Protein AF-A0AAP2MMC1-F1 (afdb_monomer_lite)

Foldseek 3Di:
DDFDDQVRLQVLVLVLLVLLQQEQNDLVPNPDPPRPDDPPDPPDDSVVSNVVRHQQWDSGWLAKDAADPPRDGWMKTWIDTNDCVSDPDQWTWIWTAHRNRHPTDIDPDIDGVVVGPPDD

Secondary structure (DSSP, 8-state):
-PPPPHHHHHHHHHHHHHHTT-SS--GGG---SS----TTS-S--HHHHHHHHTT-EEEEEEEEEEEEGGGEEEEEEEEEESSTTTS-SSEEEEEEE-TTS-S-EE-SSPEEGGGGTT--

Sequence (120 aa):
MEALTQRAAVALAEQFVAESGYTGLPPEQITKTPLYLEPFEPSGTRRQVLQQRHNTLQPKAIGARVGRRGGQTGWSVAFAYTSSSLGKGDSCRVVTMDEDGANMRIERDQGDRSYFAGFY

pLDDT: mean 86.66, std 10.52, range [42.81, 97.25]

Structure (mmCIF, N/CA/C/O backbone):
data_AF-A0AAP2MMC1-F1
#
_entry.id   AF-A0AAP2MMC1-F1
#
loop_
_atom_site.group_PDB
_atom_site.id
_atom_site.type_symbol
_atom_site.label_atom_id
_atom_site.label_alt_id
_atom_site.label_comp_id
_atom_site.label_asym_id
_atom_site.label_entity_id
_atom_site.label_seq_id
_atom_site.pdbx_PDB_ins_code
_atom_site.Cartn_x
_atom_site.Cartn_y
_atom_site.Cartn_z
_atom_site.occupancy
_atom_site.B_iso_or_equiv
_atom_site.auth_seq_id
_atom_site.auth_comp_id
_atom_site.auth_asym_id
_atom_site.auth_atom_id
_atom_site.pdbx_PDB_model_num
ATOM 1 N N . MET A 1 1 ? 22.302 -3.786 -2.182 1.00 56.41 1 MET A N 1
ATOM 2 C CA . MET A 1 1 ? 20.975 -4.238 -1.716 1.00 56.41 1 MET A CA 1
ATOM 3 C C . MET A 1 1 ? 20.399 -5.139 -2.785 1.00 56.41 1 MET A C 1
ATOM 5 O O . MET A 1 1 ? 20.626 -4.859 -3.955 1.00 56.41 1 MET A O 1
ATOM 9 N N . GLU A 1 2 ? 19.762 -6.239 -2.391 1.00 72.19 2 GLU A N 1
ATOM 10 C CA . GLU A 1 2 ? 19.112 -7.165 -3.325 1.00 72.19 2 GLU A CA 1
ATOM 11 C C . GLU A 1 2 ? 17.701 -6.680 -3.653 1.00 72.19 2 GLU A C 1
ATOM 13 O O . GLU A 1 2 ? 16.984 -6.204 -2.773 1.00 72.19 2 GLU A O 1
ATOM 18 N N . ALA A 1 3 ? 17.310 -6.807 -4.921 1.00 82.62 3 ALA A N 1
ATOM 19 C CA . ALA A 1 3 ? 15.954 -6.506 -5.351 1.00 82.62 3 ALA A CA 1
ATOM 20 C C . ALA A 1 3 ? 14.968 -7.514 -4.745 1.00 82.62 3 ALA A C 1
ATOM 22 O O . ALA A 1 3 ? 15.226 -8.721 -4.695 1.00 82.62 3 ALA A O 1
ATOM 23 N N . LEU A 1 4 ? 13.814 -7.021 -4.307 1.00 92.06 4 LEU A N 1
ATOM 24 C CA . LEU A 1 4 ? 12.755 -7.854 -3.769 1.00 92.06 4 LEU A CA 1
ATOM 25 C C . LEU A 1 4 ? 12.191 -8.790 -4.831 1.00 92.06 4 LEU A C 1
ATOM 27 O O . LEU A 1 4 ? 11.981 -8.425 -5.987 1.00 92.06 4 LEU A O 1
ATOM 31 N N . THR A 1 5 ? 11.824 -9.989 -4.387 1.00 94.38 5 THR A N 1
ATOM 32 C CA . THR A 1 5 ? 10.889 -10.826 -5.144 1.00 94.38 5 THR A CA 1
ATOM 33 C C . THR A 1 5 ? 9.511 -10.166 -5.159 1.00 94.38 5 THR A C 1
ATOM 35 O O . THR A 1 5 ? 9.127 -9.486 -4.205 1.00 94.38 5 THR A O 1
ATOM 38 N N . GLN A 1 6 ? 8.709 -10.455 -6.184 1.00 92.88 6 GLN A N 1
ATOM 39 C CA . GLN A 1 6 ? 7.321 -9.986 -6.254 1.00 92.88 6 GLN A CA 1
ATOM 40 C C . GLN A 1 6 ? 6.525 -10.331 -4.988 1.00 92.88 6 GLN A C 1
ATOM 42 O O . GLN A 1 6 ? 5.800 -9.493 -4.459 1.00 92.88 6 GLN A O 1
ATOM 47 N N . ARG A 1 7 ? 6.684 -11.554 -4.466 1.00 94.62 7 ARG A N 1
ATOM 48 C CA . ARG A 1 7 ? 6.000 -11.999 -3.243 1.00 94.62 7 ARG A CA 1
ATOM 49 C C . ARG A 1 7 ? 6.377 -11.142 -2.034 1.00 94.62 7 ARG A C 1
ATOM 51 O O . ARG A 1 7 ? 5.508 -10.819 -1.230 1.00 94.62 7 ARG A O 1
ATOM 58 N N . ALA A 1 8 ? 7.652 -10.774 -1.909 1.00 95.81 8 ALA A N 1
ATOM 59 C CA . ALA A 1 8 ? 8.113 -9.905 -0.832 1.00 95.81 8 ALA A CA 1
ATOM 60 C C . ALA A 1 8 ? 7.572 -8.474 -0.991 1.00 95.81 8 ALA A C 1
ATOM 62 O O . ALA A 1 8 ? 7.073 -7.911 -0.021 1.00 95.81 8 ALA A O 1
ATOM 63 N N . ALA A 1 9 ? 7.578 -7.927 -2.211 1.00 95.75 9 ALA A N 1
ATOM 64 C CA . ALA A 1 9 ? 6.994 -6.615 -2.496 1.00 95.75 9 ALA A CA 1
ATOM 65 C C . ALA A 1 9 ? 5.488 -6.567 -2.176 1.00 95.75 9 ALA A C 1
ATOM 67 O O . ALA A 1 9 ? 5.017 -5.620 -1.549 1.00 95.75 9 ALA A O 1
ATOM 68 N N . VAL A 1 10 ? 4.732 -7.612 -2.537 1.00 96.56 10 VAL A N 1
ATOM 69 C CA . VAL A 1 10 ? 3.306 -7.733 -2.189 1.00 96.56 10 VAL A CA 1
ATOM 70 C C . VAL A 1 10 ? 3.112 -7.779 -0.675 1.00 96.56 10 VAL A C 1
ATOM 72 O O . VAL A 1 10 ? 2.307 -7.014 -0.154 1.00 96.56 10 VAL A O 1
ATOM 75 N N . ALA A 1 11 ? 3.863 -8.619 0.043 1.00 96.94 11 ALA A N 1
ATOM 76 C CA . ALA A 1 11 ? 3.732 -8.735 1.496 1.00 96.94 11 ALA A CA 1
ATOM 77 C C . ALA A 1 11 ? 4.015 -7.404 2.217 1.00 96.94 11 ALA A C 1
ATOM 79 O O . ALA A 1 11 ? 3.254 -7.008 3.100 1.00 96.94 11 ALA A O 1
ATOM 80 N N . LEU A 1 12 ? 5.060 -6.681 1.798 1.00 96.88 12 LEU A N 1
ATOM 81 C CA . LEU A 1 12 ? 5.377 -5.356 2.335 1.00 96.88 12 LEU A CA 1
ATOM 82 C C . LEU A 1 12 ? 4.280 -4.335 2.025 1.00 96.88 12 LEU A C 1
ATOM 84 O O . LEU A 1 12 ? 3.905 -3.558 2.901 1.00 96.88 12 LEU A O 1
ATOM 88 N N . ALA A 1 13 ? 3.729 -4.356 0.810 1.00 96.69 13 ALA A N 1
ATOM 89 C CA . ALA A 1 13 ? 2.638 -3.466 0.436 1.00 96.69 13 ALA A CA 1
ATOM 90 C C . ALA A 1 13 ? 1.365 -3.743 1.253 1.00 96.69 13 ALA A C 1
ATOM 92 O O . ALA A 1 13 ? 0.739 -2.803 1.732 1.00 96.69 13 ALA A O 1
ATOM 93 N N . GLU A 1 14 ? 0.987 -5.010 1.446 1.00 97.25 14 GLU A N 1
ATOM 94 C CA . GLU A 1 14 ? -0.186 -5.387 2.251 1.00 97.25 14 GLU A CA 1
ATOM 95 C C . GLU A 1 14 ? -0.044 -4.903 3.698 1.00 97.25 14 GLU A C 1
ATOM 97 O O . GLU A 1 14 ? -0.957 -4.274 4.243 1.00 97.25 14 GLU A O 1
ATOM 102 N N . GLN A 1 15 ? 1.131 -5.123 4.295 1.00 95.94 15 GLN A N 1
ATOM 103 C CA . GLN A 1 15 ? 1.447 -4.613 5.625 1.00 95.94 15 GLN A CA 1
ATOM 104 C C . GLN A 1 15 ? 1.378 -3.081 5.659 1.00 95.94 15 GLN A C 1
ATOM 106 O O . GLN A 1 15 ? 0.730 -2.506 6.533 1.00 95.94 15 GLN A O 1
ATOM 111 N N . PHE A 1 16 ? 1.978 -2.409 4.676 1.00 95.00 16 PHE A N 1
ATOM 112 C CA . PHE A 1 16 ? 1.957 -0.955 4.577 1.00 95.00 16 PHE A CA 1
ATOM 113 C C . PHE A 1 16 ? 0.533 -0.391 4.488 1.00 95.00 16 PHE A C 1
ATOM 115 O O . PHE A 1 16 ? 0.247 0.620 5.131 1.00 95.00 16 PHE A O 1
ATOM 122 N N . VAL A 1 17 ? -0.367 -1.018 3.724 1.00 95.25 17 VAL A N 1
ATOM 123 C CA . VAL A 1 17 ? -1.766 -0.580 3.572 1.00 95.25 17 VAL A CA 1
ATOM 124 C C . VAL A 1 17 ? -2.534 -0.732 4.886 1.00 95.25 17 VAL A C 1
ATOM 126 O O . VAL A 1 17 ? -3.262 0.186 5.276 1.00 95.25 17 VAL A O 1
ATOM 129 N N . ALA A 1 18 ? -2.327 -1.840 5.602 1.00 94.94 18 ALA A N 1
ATOM 130 C CA . ALA A 1 18 ? -2.922 -2.062 6.918 1.00 94.94 18 ALA A CA 1
ATOM 131 C C . ALA A 1 18 ? -2.421 -1.045 7.956 1.00 94.94 18 ALA A C 1
ATOM 133 O O . ALA A 1 18 ? -3.222 -0.376 8.607 1.00 94.94 18 ALA A O 1
ATOM 134 N N . GLU A 1 19 ? -1.106 -0.846 8.054 1.00 93.88 19 GLU A N 1
ATOM 135 C CA . GLU A 1 19 ? -0.496 0.113 8.986 1.00 93.88 19 GLU A CA 1
ATOM 136 C C . GLU A 1 19 ? -0.770 1.579 8.627 1.00 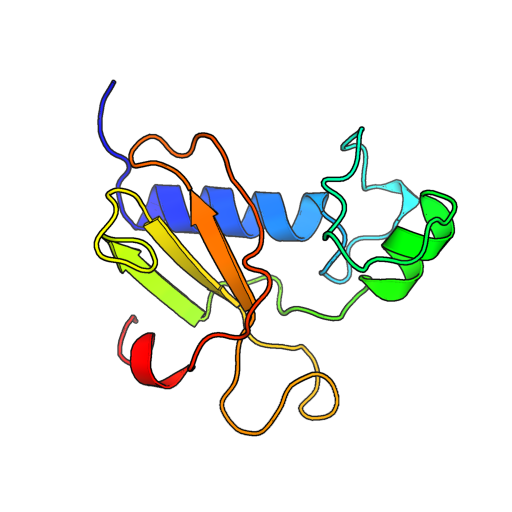93.88 19 GLU A C 1
ATOM 138 O O . GLU A 1 19 ? -0.604 2.469 9.460 1.00 93.88 19 GLU A O 1
ATOM 143 N N . SER A 1 20 ? -1.158 1.851 7.382 1.00 91.94 20 SER A N 1
ATOM 144 C CA . SER A 1 20 ? -1.596 3.177 6.940 1.00 91.94 20 SER A CA 1
ATOM 145 C C . SER A 1 20 ? -3.080 3.433 7.229 1.00 91.94 20 SER A C 1
ATOM 147 O O . SER A 1 20 ? -3.532 4.567 7.061 1.00 91.94 20 SER A O 1
ATOM 149 N N . GLY A 1 21 ? -3.820 2.412 7.676 1.00 93.75 21 GLY A N 1
ATOM 150 C CA . GLY A 1 21 ? -5.209 2.507 8.126 1.00 93.75 21 GLY A CA 1
ATOM 151 C C . GLY A 1 21 ? -6.280 2.380 7.059 1.00 93.75 21 GLY A C 1
ATOM 152 O O . GLY A 1 21 ? -7.419 2.760 7.305 1.00 93.75 21 GLY A O 1
ATOM 153 N N . TYR A 1 22 ? -5.934 1.860 5.883 1.00 94.38 22 TYR A N 1
ATOM 154 C CA . TYR A 1 22 ? -6.894 1.716 4.786 1.00 94.38 22 TYR A CA 1
ATOM 155 C C . TYR A 1 22 ? -7.768 0.460 4.891 1.00 94.38 22 TYR A C 1
ATOM 157 O O . TYR A 1 22 ? -8.804 0.373 4.232 1.00 94.38 22 TYR A O 1
ATOM 165 N N . THR A 1 23 ? -7.355 -0.522 5.693 1.00 95.12 23 THR A N 1
ATOM 166 C CA . THR A 1 23 ? -8.081 -1.786 5.876 1.00 95.12 23 THR A CA 1
ATOM 167 C C . THR A 1 23 ? -9.059 -1.694 7.053 1.00 95.12 23 THR A C 1
ATOM 169 O O . THR A 1 23 ? -9.237 -0.633 7.650 1.00 95.12 23 THR A O 1
ATOM 172 N N . GLY A 1 24 ? -9.707 -2.808 7.400 1.00 92.88 24 GLY A N 1
ATOM 173 C CA . GLY A 1 24 ? -10.558 -2.918 8.590 1.00 92.88 24 GLY A CA 1
ATOM 174 C C . GLY A 1 24 ? -9.798 -3.057 9.918 1.00 92.88 24 GLY A C 1
ATOM 175 O O . GLY A 1 24 ? -10.392 -3.495 10.900 1.00 92.88 24 GLY A O 1
ATOM 176 N N . LEU A 1 25 ? -8.490 -2.767 9.957 1.00 92.56 25 LEU A N 1
ATOM 177 C CA . LEU A 1 25 ? -7.730 -2.785 11.206 1.00 92.56 25 LEU A CA 1
ATOM 178 C C . LEU A 1 25 ? -8.217 -1.637 12.115 1.00 92.56 25 LEU A C 1
ATOM 180 O O . LEU A 1 25 ? -8.274 -0.494 11.648 1.00 92.56 25 LEU A O 1
ATOM 184 N N . PRO A 1 26 ? -8.545 -1.895 13.397 1.00 89.06 26 PRO A N 1
ATOM 185 C CA . PRO A 1 26 ? -9.004 -0.846 14.301 1.00 89.06 26 PRO A CA 1
ATOM 186 C C . PRO A 1 26 ? -7.970 0.285 14.439 1.00 89.06 26 PRO A C 1
ATOM 188 O O . PRO A 1 26 ? -6.776 -0.012 14.574 1.00 89.06 26 PRO A O 1
ATOM 191 N N . PRO A 1 27 ? -8.382 1.569 14.445 1.00 85.25 27 PRO A N 1
ATOM 192 C CA . PRO A 1 27 ? -7.468 2.708 14.552 1.00 85.25 27 PRO A CA 1
ATOM 193 C C . PRO A 1 27 ? -6.492 2.649 15.732 1.00 85.25 27 PRO A C 1
ATOM 195 O O . PRO A 1 27 ? -5.378 3.161 15.637 1.00 85.25 27 PRO A O 1
ATOM 198 N N . GLU A 1 28 ? -6.889 2.006 16.828 1.00 85.31 28 GLU A N 1
ATOM 199 C CA . GLU A 1 28 ? -6.095 1.838 18.048 1.00 85.31 28 GLU A CA 1
ATOM 200 C C . GLU A 1 28 ? -4.908 0.884 17.851 1.00 85.31 28 GLU A C 1
ATOM 202 O O . GLU A 1 28 ? -3.913 0.980 18.565 1.00 85.31 28 GLU A O 1
ATOM 207 N N . GLN A 1 29 ? -4.992 -0.021 16.873 1.00 88.56 29 GLN A N 1
ATOM 208 C CA . GLN A 1 29 ? -3.929 -0.974 16.534 1.00 88.56 29 GLN A CA 1
ATOM 209 C C . GLN A 1 29 ? -2.943 -0.406 15.505 1.00 88.56 29 GLN A C 1
ATOM 211 O O . GLN A 1 29 ? -1.887 -0.986 15.256 1.00 88.56 29 GLN A O 1
ATOM 216 N N . ILE A 1 30 ? -3.256 0.748 14.917 1.00 90.38 30 ILE A N 1
ATOM 217 C CA . ILE A 1 30 ? -2.386 1.430 13.967 1.00 90.38 30 ILE A CA 1
ATOM 218 C C . ILE A 1 30 ? -1.377 2.251 14.766 1.00 90.38 30 ILE A C 1
ATOM 220 O O . ILE A 1 30 ? -1.670 3.355 15.224 1.00 90.38 30 ILE A O 1
ATOM 224 N N . THR A 1 31 ? -0.164 1.727 14.915 1.00 84.94 31 THR A N 1
ATOM 225 C CA . THR A 1 31 ? 0.918 2.368 15.685 1.00 84.94 31 THR A CA 1
ATOM 226 C C . THR A 1 31 ? 1.802 3.288 14.838 1.00 84.94 31 THR A C 1
ATOM 228 O O . THR A 1 31 ? 2.478 4.168 15.374 1.00 84.94 31 THR A O 1
ATOM 231 N N . LYS A 1 32 ? 1.759 3.148 13.506 1.00 82.00 32 LYS A N 1
ATOM 232 C CA . LYS A 1 32 ? 2.602 3.894 12.562 1.00 82.00 32 LYS A CA 1
ATOM 233 C C . LYS A 1 32 ? 2.462 5.405 12.727 1.00 82.00 32 LYS A C 1
ATOM 235 O O . LYS A 1 32 ? 1.364 5.946 12.576 1.00 82.00 32 LYS A O 1
ATOM 240 N N . THR A 1 33 ? 3.571 6.079 13.025 1.00 77.62 33 THR A N 1
ATOM 241 C CA . THR A 1 33 ? 3.660 7.531 13.233 1.00 77.62 33 THR A CA 1
ATOM 242 C C . THR A 1 33 ? 4.979 8.061 12.649 1.00 77.62 33 THR A C 1
ATOM 244 O O . THR A 1 33 ? 6.016 7.462 12.924 1.00 77.62 33 THR A O 1
ATOM 247 N N . PRO A 1 34 ? 4.970 9.176 11.891 1.00 76.81 34 PRO A N 1
ATOM 248 C CA . PRO A 1 34 ? 3.784 9.882 1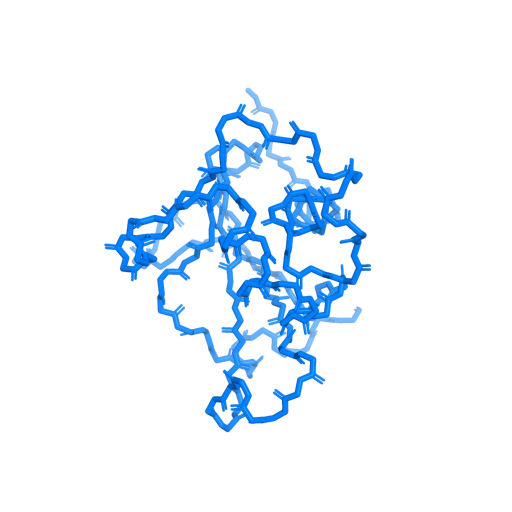1.398 1.00 76.81 34 PRO A CA 1
ATOM 249 C C . PRO A 1 34 ? 3.011 9.040 10.368 1.00 76.81 34 PRO A C 1
ATOM 251 O O . PRO A 1 34 ? 3.564 8.134 9.747 1.00 76.81 34 PRO A O 1
ATOM 254 N N . LEU A 1 35 ? 1.714 9.320 10.192 1.00 81.44 35 LEU A N 1
ATOM 255 C CA . LEU A 1 35 ? 1.001 8.794 9.025 1.00 81.44 35 LEU A CA 1
ATOM 256 C C . LEU A 1 35 ? 1.574 9.475 7.784 1.00 81.44 35 LEU A C 1
ATOM 258 O O . LEU A 1 35 ? 1.781 10.688 7.788 1.00 81.44 35 LEU A O 1
ATOM 262 N N . TYR A 1 36 ? 1.802 8.707 6.723 1.00 77.69 36 TYR A N 1
ATOM 263 C CA . TYR A 1 36 ? 2.088 9.297 5.423 1.00 77.69 36 TYR A CA 1
ATOM 264 C C . TYR A 1 36 ? 0.813 9.983 4.939 1.00 77.69 36 TYR A C 1
ATOM 266 O O . TYR A 1 36 ? -0.144 9.281 4.617 1.00 77.69 36 TYR A O 1
ATOM 274 N N . LEU A 1 37 ? 0.764 11.316 4.976 1.00 73.88 37 LEU A N 1
ATOM 275 C CA . LEU A 1 37 ? -0.399 12.080 4.526 1.00 73.88 37 LEU A CA 1
ATOM 276 C C . LEU A 1 37 ? -0.372 12.226 3.007 1.00 73.88 37 LEU A C 1
ATOM 278 O O . LEU A 1 37 ? 0.661 12.562 2.425 1.00 73.88 37 LEU A O 1
ATOM 282 N N . GLU A 1 38 ? -1.512 12.000 2.366 1.00 71.81 38 GLU A N 1
ATOM 283 C CA . GLU A 1 38 ? -1.664 12.334 0.955 1.00 71.81 38 GLU A CA 1
ATOM 284 C C . GLU A 1 38 ? -1.758 13.867 0.795 1.00 71.81 38 GLU A C 1
ATOM 286 O O . GLU A 1 38 ? -2.344 14.530 1.652 1.00 71.81 38 GLU A O 1
ATOM 291 N N . PRO A 1 39 ? -1.251 14.471 -0.300 1.00 63.69 39 PRO A N 1
ATOM 292 C CA . PRO A 1 39 ? -1.180 15.933 -0.462 1.00 63.69 39 PRO A CA 1
ATOM 293 C C . PRO A 1 39 ? -2.517 16.702 -0.394 1.00 63.69 39 PRO A C 1
ATOM 295 O O . PRO A 1 39 ? -2.507 17.929 -0.385 1.00 63.69 39 PRO A O 1
ATOM 298 N N . PHE A 1 40 ? -3.654 16.000 -0.377 1.00 63.53 40 PHE A N 1
ATOM 299 C CA . PHE A 1 40 ? -5.008 16.565 -0.297 1.00 63.53 40 PHE A CA 1
ATOM 300 C C . PHE A 1 40 ? -5.832 15.978 0.844 1.00 63.53 40 PHE A C 1
ATOM 302 O O . PHE A 1 40 ? -7.025 16.268 0.942 1.00 63.53 40 PHE A O 1
ATOM 309 N N . GLU A 1 41 ? -5.229 15.147 1.696 1.00 68.94 41 GLU A N 1
ATOM 310 C CA . GLU A 1 41 ? -5.903 14.798 2.934 1.00 68.94 41 GLU A CA 1
ATOM 311 C C . GLU A 1 41 ? -6.089 16.079 3.744 1.00 68.94 41 GLU A C 1
ATOM 313 O O . GLU A 1 41 ? -5.125 16.830 3.934 1.00 68.94 41 GLU A O 1
ATOM 318 N N . PRO A 1 42 ? -7.328 16.381 4.174 1.00 63.34 42 PRO A N 1
ATOM 319 C CA . PRO A 1 42 ? -7.580 17.578 4.950 1.00 63.34 42 PRO A CA 1
ATOM 320 C C . PRO A 1 42 ? -6.654 17.566 6.161 1.00 63.34 42 PRO A C 1
ATOM 322 O O . PRO A 1 42 ? -6.497 16.533 6.815 1.00 63.34 42 PRO A O 1
ATOM 325 N N . SER A 1 43 ? -6.048 18.717 6.461 1.00 64.88 43 SER A N 1
ATOM 326 C CA . SER A 1 43 ? -5.275 18.894 7.685 1.00 64.88 43 SER A CA 1
ATOM 327 C C . SER A 1 43 ? -6.187 18.557 8.863 1.00 64.88 43 SER A C 1
ATOM 329 O O . SER A 1 43 ? -7.091 19.319 9.210 1.00 64.88 43 SER A O 1
ATOM 331 N N . GLY A 1 44 ? -6.000 17.369 9.418 1.00 73.38 44 GLY A N 1
ATOM 332 C CA . GLY A 1 44 ? -6.883 16.778 10.401 1.00 73.38 44 GLY A CA 1
ATOM 333 C C . GLY A 1 44 ? -6.073 16.050 11.453 1.00 73.38 44 GLY A C 1
ATOM 334 O O . GLY A 1 44 ? -4.905 15.708 11.272 1.00 73.38 44 GLY A O 1
ATOM 335 N N . THR A 1 45 ? -6.708 15.804 12.588 1.00 86.19 45 THR A N 1
ATOM 336 C CA . THR A 1 45 ? -6.139 14.939 13.617 1.00 86.19 45 THR A CA 1
ATOM 337 C C . THR A 1 45 ? -5.885 13.547 13.040 1.00 86.19 45 THR A C 1
ATOM 339 O O . THR A 1 45 ? -6.633 13.075 12.181 1.00 86.19 45 THR A O 1
ATOM 342 N N . ARG A 1 46 ? -4.883 12.837 13.573 1.00 87.62 46 ARG A N 1
ATOM 343 C CA . ARG A 1 46 ? -4.623 11.422 13.251 1.00 87.62 46 ARG A CA 1
ATOM 344 C C . ARG A 1 46 ? -5.915 10.598 13.200 1.00 87.62 46 ARG A C 1
ATOM 346 O O . ARG A 1 46 ? -6.127 9.838 12.265 1.00 87.62 46 ARG A O 1
ATOM 353 N N . ARG A 1 47 ? -6.794 10.786 14.189 1.00 88.69 47 ARG A N 1
ATOM 354 C CA . ARG A 1 47 ? -8.082 10.091 14.284 1.00 88.69 47 ARG A CA 1
ATOM 355 C C . ARG A 1 47 ? -8.981 10.352 13.073 1.00 88.69 47 ARG A C 1
ATOM 357 O O . ARG A 1 47 ? -9.575 9.412 12.567 1.00 88.69 47 ARG A O 1
ATOM 364 N N . GLN A 1 48 ? -9.074 11.598 12.605 1.00 88.31 48 GLN A N 1
ATOM 365 C CA . GLN A 1 48 ? -9.885 11.948 11.432 1.00 88.31 48 GLN A CA 1
ATOM 366 C C . GLN A 1 48 ? -9.337 11.304 10.156 1.00 88.31 48 GLN A C 1
ATOM 368 O O . GLN A 1 48 ? -10.115 10.767 9.376 1.00 88.31 48 GLN A O 1
ATOM 373 N N . VAL A 1 49 ? -8.013 11.298 9.979 1.00 89.38 49 VAL A N 1
ATOM 374 C CA . VAL A 1 49 ? -7.365 10.634 8.835 1.00 89.38 49 VAL A CA 1
ATOM 375 C C . VAL A 1 49 ? -7.642 9.131 8.859 1.00 89.38 49 VAL A C 1
ATOM 377 O O . VAL A 1 49 ? -8.116 8.571 7.876 1.00 89.38 49 VAL A O 1
ATOM 380 N N . LEU A 1 50 ? -7.432 8.474 10.004 1.00 91.31 50 LEU A N 1
ATOM 381 C CA . LEU A 1 50 ? -7.712 7.042 10.142 1.00 91.31 50 LEU A CA 1
ATOM 382 C C . LEU A 1 50 ? -9.192 6.717 9.919 1.00 91.31 50 LEU A C 1
ATOM 384 O O . LEU A 1 50 ? -9.499 5.728 9.267 1.00 91.31 50 LEU A O 1
ATOM 388 N N . GLN A 1 51 ? -10.107 7.567 10.385 1.00 90.06 51 GLN A N 1
ATOM 389 C CA . GLN A 1 51 ? -11.539 7.388 10.150 1.00 90.06 51 GLN A CA 1
ATOM 390 C C . GLN A 1 51 ? -11.911 7.503 8.663 1.00 90.06 51 GLN A C 1
ATOM 392 O O . GLN A 1 51 ? -12.784 6.772 8.207 1.00 90.06 51 GLN A O 1
ATOM 397 N N . GLN A 1 52 ? -11.257 8.390 7.906 1.00 88.50 52 GLN A N 1
ATOM 398 C CA . GLN A 1 52 ? -11.480 8.530 6.461 1.00 88.50 52 GLN A CA 1
ATOM 399 C C . GLN A 1 52 ? -10.933 7.343 5.666 1.00 88.50 52 GLN A C 1
ATOM 401 O O . GLN A 1 52 ? -11.522 6.951 4.662 1.00 88.50 52 GLN A O 1
ATOM 406 N N . ARG A 1 53 ? -9.807 6.774 6.105 1.00 91.69 53 ARG A N 1
ATOM 407 C CA . ARG A 1 53 ? -9.164 5.633 5.443 1.00 91.69 53 ARG A CA 1
ATOM 408 C C . ARG A 1 53 ? -9.802 4.299 5.798 1.00 91.69 53 ARG A C 1
ATOM 410 O O . ARG A 1 53 ? -9.750 3.380 4.981 1.00 91.69 53 ARG A O 1
ATOM 417 N N . HIS A 1 54 ? -10.378 4.185 6.989 1.00 93.56 54 HIS A N 1
ATOM 418 C CA . HIS A 1 54 ? -10.823 2.914 7.539 1.00 93.56 54 HIS A CA 1
ATOM 419 C C . HIS A 1 54 ? -11.742 2.158 6.576 1.00 93.56 54 HIS A C 1
ATOM 421 O O . HIS A 1 54 ? -12.764 2.673 6.119 1.00 93.56 54 HIS A O 1
ATOM 427 N N . ASN A 1 55 ? -11.375 0.903 6.313 1.00 94.88 55 ASN A N 1
ATOM 428 C CA . ASN A 1 55 ? -12.115 -0.016 5.457 1.00 94.88 55 ASN A CA 1
ATOM 429 C C . ASN A 1 55 ? -12.401 0.537 4.046 1.00 94.88 55 ASN A C 1
ATOM 431 O O . ASN A 1 55 ? -13.460 0.271 3.478 1.00 94.88 55 ASN A O 1
ATOM 435 N N . THR A 1 56 ? -11.475 1.308 3.470 1.00 94.19 56 THR A N 1
ATOM 436 C CA . THR A 1 56 ? -11.586 1.796 2.085 1.00 94.19 56 THR A CA 1
ATOM 437 C C . THR A 1 56 ? -10.906 0.877 1.077 1.00 94.19 56 THR A C 1
ATOM 439 O O . THR A 1 56 ? -11.364 0.804 -0.064 1.00 94.19 56 THR A O 1
ATOM 442 N N . LEU A 1 57 ? -9.869 0.135 1.482 1.00 95.50 57 LEU A N 1
ATOM 443 C CA . LEU A 1 57 ? -9.148 -0.818 0.633 1.00 95.50 57 LEU A CA 1
ATOM 444 C C . LEU A 1 57 ? -9.245 -2.248 1.156 1.00 95.50 57 LEU A C 1
ATOM 446 O O . LEU A 1 57 ? -9.241 -2.503 2.361 1.00 95.50 57 LEU A O 1
ATOM 450 N N . GLN A 1 58 ? -9.296 -3.190 0.217 1.00 95.62 58 GLN A N 1
ATOM 451 C CA . GLN A 1 58 ? -9.138 -4.608 0.504 1.00 95.62 58 GLN A CA 1
ATOM 452 C C . GLN A 1 58 ? -7.736 -4.858 1.088 1.00 95.62 58 GLN A C 1
ATOM 454 O O . GLN A 1 58 ? -6.770 -4.248 0.630 1.00 95.62 58 GLN A O 1
ATOM 459 N N . PRO A 1 59 ? -7.587 -5.762 2.072 1.00 95.94 59 PRO A N 1
ATOM 460 C CA . PRO A 1 59 ? -6.296 -6.022 2.712 1.00 95.94 59 PRO A CA 1
ATOM 461 C C . PRO A 1 59 ? -5.317 -6.796 1.821 1.00 95.94 59 PRO A C 1
ATOM 463 O O . PRO A 1 59 ? -4.129 -6.846 2.126 1.00 95.94 59 PRO A O 1
ATOM 466 N N . LYS A 1 60 ? -5.811 -7.422 0.749 1.00 95.94 60 LYS A N 1
ATOM 467 C CA . LYS A 1 60 ? -5.018 -8.223 -0.182 1.00 95.94 60 LYS A CA 1
ATOM 468 C C . LYS A 1 60 ? -4.809 -7.495 -1.496 1.00 95.94 60 LYS A C 1
ATOM 470 O O . LYS A 1 60 ? -5.744 -6.897 -2.037 1.00 95.94 60 LYS A O 1
ATOM 475 N N . ALA A 1 61 ? -3.577 -7.561 -1.992 1.00 95.62 61 ALA A N 1
ATOM 476 C CA . ALA A 1 61 ? -3.249 -7.016 -3.297 1.00 95.62 61 ALA A CA 1
ATOM 477 C C . ALA A 1 61 ? -3.978 -7.801 -4.398 1.00 95.62 61 ALA A C 1
ATOM 479 O O . ALA A 1 61 ? -4.169 -9.011 -4.298 1.00 95.62 61 ALA A O 1
ATOM 480 N N . ILE A 1 62 ? -4.364 -7.105 -5.463 1.00 94.12 62 ILE A N 1
ATOM 481 C CA . ILE A 1 62 ? -4.999 -7.696 -6.653 1.00 94.12 62 ILE A CA 1
ATOM 482 C C . ILE A 1 62 ? -4.021 -7.862 -7.823 1.00 94.12 62 ILE A C 1
ATOM 484 O O . ILE A 1 62 ? -4.392 -8.417 -8.851 1.00 94.12 62 ILE A O 1
ATOM 488 N N . GLY A 1 63 ? -2.789 -7.366 -7.680 1.00 92.75 63 GLY A N 1
ATOM 489 C CA . GLY A 1 63 ? -1.723 -7.516 -8.664 1.00 92.75 63 GLY A CA 1
ATOM 490 C C . GLY A 1 63 ? -0.484 -6.701 -8.300 1.00 92.75 63 GLY A C 1
ATOM 491 O O . GLY A 1 63 ? -0.549 -5.771 -7.494 1.00 92.75 63 GLY A O 1
ATOM 492 N N . ALA A 1 64 ? 0.656 -7.050 -8.894 1.00 93.44 64 ALA A N 1
ATOM 493 C CA . ALA A 1 64 ? 1.920 -6.348 -8.704 1.00 93.44 64 ALA A CA 1
ATOM 494 C C . ALA A 1 64 ? 2.734 -6.344 -9.999 1.00 93.44 64 ALA A C 1
ATOM 496 O O . ALA A 1 64 ? 2.715 -7.316 -10.748 1.00 93.44 64 ALA A O 1
ATOM 497 N N . ARG A 1 65 ? 3.465 -5.260 -10.258 1.00 91.19 65 ARG A N 1
ATOM 498 C CA . ARG A 1 65 ? 4.346 -5.117 -11.421 1.00 91.19 65 ARG A CA 1
ATOM 499 C C . ARG A 1 65 ? 5.659 -4.454 -11.044 1.00 91.19 65 ARG A C 1
ATOM 501 O O . ARG A 1 65 ? 5.688 -3.585 -10.173 1.00 91.19 65 ARG A O 1
ATOM 508 N N . VAL A 1 66 ? 6.713 -4.836 -11.760 1.00 90.56 66 VAL A N 1
ATOM 509 C CA . VAL A 1 66 ? 7.972 -4.090 -11.780 1.00 90.56 66 VAL A CA 1
ATOM 510 C C . VAL A 1 66 ? 7.764 -2.804 -12.577 1.00 90.56 66 VAL A C 1
ATOM 512 O O . VAL A 1 66 ? 7.089 -2.794 -13.609 1.00 90.56 66 VAL A O 1
ATOM 515 N N . GLY A 1 67 ? 8.357 -1.727 -12.086 1.00 86.50 67 GLY A N 1
ATOM 516 C CA . GLY A 1 67 ? 8.250 -0.386 -12.624 1.00 86.50 67 GLY A CA 1
ATOM 517 C C . GLY A 1 67 ? 7.199 0.456 -11.905 1.00 86.50 67 GLY A C 1
ATOM 518 O O . GLY A 1 67 ? 6.170 -0.030 -11.427 1.00 86.50 67 GLY A O 1
ATOM 519 N N . ARG A 1 68 ? 7.460 1.760 -11.854 1.00 83.88 68 ARG A N 1
ATOM 520 C CA . ARG A 1 68 ? 6.530 2.794 -11.390 1.00 83.88 68 ARG A CA 1
ATOM 521 C C . ARG A 1 68 ? 6.124 3.683 -12.560 1.00 83.88 68 ARG A C 1
ATOM 523 O O . ARG A 1 68 ? 6.664 3.595 -13.667 1.00 83.88 68 ARG A O 1
ATOM 530 N N . ARG A 1 69 ? 5.168 4.579 -12.312 1.00 76.00 69 ARG A N 1
ATOM 531 C CA . ARG A 1 69 ? 4.737 5.572 -13.302 1.00 76.00 69 ARG A CA 1
ATOM 532 C C . ARG A 1 69 ? 5.944 6.338 -13.869 1.00 76.00 69 ARG A C 1
ATOM 534 O O . ARG A 1 69 ? 6.843 6.733 -13.132 1.00 76.00 69 ARG A O 1
ATOM 541 N N . GLY A 1 70 ? 5.941 6.555 -15.185 1.00 77.38 70 GLY A N 1
ATOM 542 C CA . GLY A 1 70 ? 7.014 7.271 -15.883 1.00 77.38 70 GLY A CA 1
ATOM 543 C C . GLY A 1 70 ? 8.269 6.435 -16.154 1.00 77.38 70 GLY A C 1
ATOM 544 O O . GLY A 1 70 ? 9.310 7.013 -16.439 1.00 77.38 70 GLY A O 1
ATOM 545 N N . GLY A 1 71 ? 8.191 5.101 -16.056 1.00 76.88 71 GLY A N 1
ATOM 546 C CA . GLY A 1 71 ? 9.310 4.201 -16.367 1.00 76.88 71 GLY A CA 1
ATOM 547 C C . GLY A 1 71 ? 10.378 4.126 -15.274 1.00 76.88 71 GLY A C 1
ATOM 548 O O . GLY A 1 71 ? 11.484 3.661 -15.527 1.00 76.88 71 GLY A O 1
ATOM 549 N N . GLN A 1 72 ? 10.065 4.598 -14.067 1.00 83.81 72 GLN A N 1
ATOM 550 C CA . GLN A 1 72 ? 10.979 4.535 -12.928 1.00 83.81 72 GLN A CA 1
ATOM 551 C C . GLN A 1 72 ? 11.106 3.097 -12.414 1.00 83.81 72 GLN A C 1
ATOM 553 O O . GLN A 1 72 ? 10.146 2.327 -12.476 1.00 83.81 72 GLN A O 1
ATOM 558 N N . THR A 1 73 ? 12.271 2.754 -11.871 1.00 89.44 73 THR A N 1
ATOM 559 C CA . THR A 1 73 ? 12.527 1.462 -11.224 1.00 89.44 73 THR A CA 1
ATOM 560 C C . THR A 1 73 ? 11.733 1.316 -9.923 1.00 89.44 73 THR A C 1
ATOM 562 O O . THR A 1 73 ? 11.325 2.310 -9.313 1.00 89.44 73 THR A O 1
ATOM 565 N N . GLY A 1 74 ? 11.479 0.072 -9.511 1.00 93.75 74 GLY A N 1
ATOM 566 C CA . GLY A 1 74 ? 10.741 -0.253 -8.287 1.00 93.75 74 GLY A CA 1
ATOM 567 C C . GLY A 1 74 ? 9.528 -1.146 -8.522 1.00 93.75 74 GLY A C 1
ATOM 568 O O . GLY A 1 74 ? 9.422 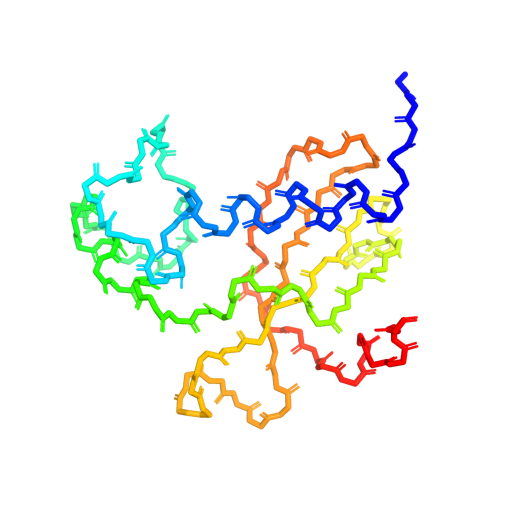-1.814 -9.549 1.00 93.75 74 GLY A O 1
ATOM 569 N N . TRP A 1 75 ? 8.603 -1.147 -7.569 1.00 95.25 75 TRP A N 1
ATOM 570 C CA . TRP A 1 75 ? 7.381 -1.948 -7.611 1.00 95.25 75 TRP A CA 1
ATOM 571 C C . TRP A 1 75 ? 6.133 -1.073 -7.569 1.00 95.25 75 TRP A C 1
ATOM 573 O O . TRP A 1 75 ? 6.100 -0.057 -6.876 1.00 95.25 75 TRP A O 1
ATOM 583 N N . SER A 1 76 ? 5.092 -1.523 -8.267 1.00 95.06 76 SER A N 1
ATOM 584 C CA . SER A 1 76 ? 3.720 -1.023 -8.172 1.00 95.06 76 SER A CA 1
ATOM 585 C C . SER A 1 76 ? 2.799 -2.171 -7.765 1.00 95.06 76 SER A C 1
ATOM 587 O O . SER A 1 76 ? 2.725 -3.173 -8.475 1.00 95.06 76 SER A O 1
ATOM 589 N N . VAL A 1 77 ? 2.086 -2.035 -6.649 1.00 95.62 77 VAL A N 1
ATOM 590 C CA . VAL A 1 77 ? 1.186 -3.057 -6.094 1.00 95.62 77 VAL A CA 1
ATOM 591 C C . VAL A 1 77 ? -0.222 -2.488 -5.975 1.00 95.62 77 VAL A C 1
ATOM 593 O O . VAL A 1 77 ? -0.427 -1.457 -5.338 1.00 95.62 77 VAL A O 1
ATOM 596 N N . ALA A 1 78 ? -1.196 -3.141 -6.602 1.00 95.50 78 ALA A N 1
ATOM 597 C CA . ALA A 1 78 ? -2.565 -2.657 -6.700 1.00 95.50 78 ALA A CA 1
ATOM 598 C C . ALA A 1 78 ? -3.476 -3.256 -5.625 1.00 95.50 78 ALA A C 1
ATOM 600 O O . ALA A 1 78 ? -3.410 -4.447 -5.327 1.00 95.50 78 ALA A O 1
ATOM 601 N N . PHE A 1 79 ? -4.384 -2.433 -5.109 1.00 95.00 79 PHE A N 1
ATOM 602 C CA . PHE A 1 79 ? -5.387 -2.781 -4.109 1.00 95.00 79 PHE A CA 1
ATOM 603 C C . PHE A 1 79 ? -6.768 -2.339 -4.578 1.00 95.00 79 PHE A C 1
ATOM 605 O O . PHE A 1 79 ? -6.979 -1.191 -4.982 1.00 95.00 79 PHE A O 1
ATOM 612 N N . ALA A 1 80 ? -7.725 -3.258 -4.507 1.00 93.50 80 ALA A N 1
ATOM 613 C CA . ALA A 1 80 ? -9.120 -2.955 -4.775 1.00 93.50 80 ALA A CA 1
ATOM 614 C C . ALA A 1 80 ? -9.725 -2.107 -3.650 1.00 93.50 80 ALA A C 1
ATOM 616 O O . ALA A 1 80 ? -9.399 -2.291 -2.478 1.00 93.50 80 ALA A O 1
ATOM 617 N N . TYR A 1 81 ? -10.675 -1.244 -4.000 1.00 93.69 81 TYR A N 1
ATOM 618 C CA . TYR A 1 81 ? -11.572 -0.656 -3.012 1.00 93.69 81 TYR A CA 1
ATOM 619 C C . TYR A 1 81 ? -12.493 -1.717 -2.397 1.00 93.69 81 TYR A C 1
ATOM 621 O O . TYR A 1 81 ? -12.824 -2.720 -3.035 1.00 93.69 81 TYR A O 1
ATOM 629 N N . THR A 1 82 ? -12.935 -1.490 -1.161 1.00 93.38 82 THR A N 1
ATOM 630 C CA . THR A 1 82 ? -13.921 -2.353 -0.483 1.00 93.38 82 THR A CA 1
ATOM 631 C C . THR A 1 82 ? -15.327 -2.222 -1.062 1.00 93.38 82 THR A C 1
ATOM 633 O O . THR A 1 82 ? -16.105 -3.169 -0.997 1.00 93.38 82 THR A O 1
ATOM 636 N N . SER A 1 83 ? -15.637 -1.070 -1.662 1.00 87.25 83 SER A N 1
ATOM 637 C CA . SER A 1 83 ? -16.917 -0.763 -2.298 1.00 87.25 83 SER A CA 1
ATOM 638 C C . SER A 1 83 ? -16.707 -0.096 -3.655 1.00 87.25 83 SER A C 1
ATOM 640 O O . SER A 1 83 ? -15.811 0.736 -3.821 1.00 87.25 83 SER A O 1
ATOM 642 N N . SER A 1 84 ? -17.589 -0.397 -4.609 1.00 78.12 84 SER A N 1
ATOM 643 C CA . SER A 1 84 ? -17.640 0.259 -5.920 1.00 78.12 84 SER A CA 1
ATOM 644 C C . SER A 1 84 ? -17.972 1.752 -5.840 1.00 78.12 84 SER A C 1
ATOM 646 O O . SER A 1 84 ? -17.681 2.477 -6.781 1.00 78.12 84 SER A O 1
ATOM 648 N N . SER A 1 85 ? -18.531 2.234 -4.724 1.00 81.19 85 SER A N 1
ATOM 649 C CA . SER A 1 85 ? -18.786 3.664 -4.495 1.00 81.19 85 SER A CA 1
ATOM 650 C C . SER A 1 85 ? -17.528 4.479 -4.169 1.00 81.19 85 SER A C 1
ATOM 652 O O . SER A 1 85 ? -17.568 5.705 -4.237 1.00 81.19 85 SER A O 1
ATOM 654 N N . LEU A 1 86 ? -16.424 3.820 -3.795 1.00 80.25 86 LEU A N 1
ATOM 655 C CA . LEU A 1 86 ? -15.155 4.468 -3.437 1.00 80.25 86 LEU A CA 1
ATOM 656 C C . LEU A 1 86 ? -14.194 4.592 -4.631 1.00 80.25 86 LEU A C 1
ATOM 658 O O . LEU A 1 86 ? -13.305 5.444 -4.625 1.00 80.25 86 LEU A O 1
ATOM 662 N N . GLY A 1 87 ? -14.381 3.750 -5.650 1.00 72.81 87 GLY A N 1
ATOM 663 C CA . GLY A 1 87 ? -13.651 3.780 -6.915 1.00 72.81 87 GLY A CA 1
ATOM 664 C C . GLY A 1 87 ? -14.523 4.281 -8.067 1.00 72.81 87 GLY A C 1
ATOM 665 O O . GLY A 1 87 ? -15.741 4.384 -7.954 1.00 72.81 87 GLY A O 1
ATOM 666 N N . LYS A 1 88 ? -13.904 4.596 -9.205 1.00 75.19 88 LYS A N 1
ATOM 667 C CA . LYS A 1 88 ? -14.613 4.893 -10.455 1.00 75.19 88 LYS A CA 1
ATOM 668 C C . LYS A 1 88 ? -14.406 3.732 -11.419 1.00 75.19 88 LYS A C 1
ATOM 670 O O . LYS A 1 88 ? -13.307 3.565 -11.935 1.00 75.19 88 LYS A O 1
ATOM 675 N N . GLY A 1 89 ? -15.461 2.968 -11.695 1.00 80.44 89 GLY A N 1
ATOM 676 C CA . GLY A 1 89 ? -15.391 1.849 -12.638 1.00 80.44 89 GLY A CA 1
ATOM 677 C C . GLY A 1 89 ? -14.380 0.790 -12.191 1.00 80.44 89 GLY A C 1
ATOM 678 O O . GLY A 1 89 ? -14.458 0.303 -11.066 1.00 80.44 89 GLY A O 1
ATOM 679 N N . ASP A 1 90 ? -13.427 0.458 -13.062 1.00 82.81 90 ASP A N 1
ATOM 680 C CA . ASP A 1 90 ? -12.409 -0.576 -12.834 1.00 82.81 90 ASP A CA 1
ATOM 681 C C . ASP A 1 90 ? -11.128 -0.023 -12.179 1.00 82.81 90 ASP A C 1
ATOM 683 O O . ASP A 1 90 ? -10.010 -0.405 -12.517 1.00 82.81 90 ASP A O 1
ATOM 687 N N . SER A 1 91 ? -11.265 0.932 -11.256 1.00 90.00 91 SER A N 1
ATOM 688 C CA 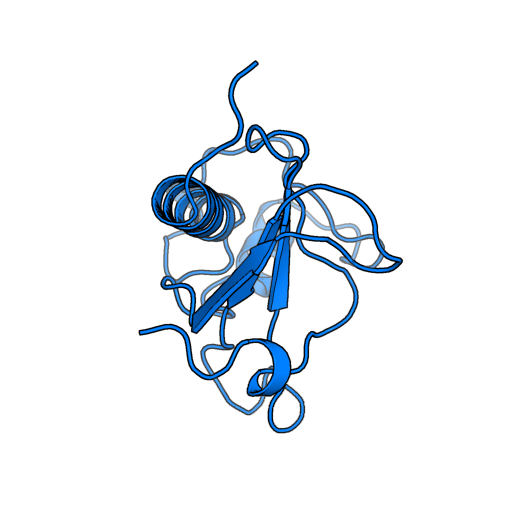. SER A 1 91 ? -10.117 1.603 -10.646 1.00 90.00 91 SER A CA 1
ATOM 689 C C . SER A 1 91 ? -9.594 0.921 -9.375 1.00 90.00 91 SER A C 1
ATOM 691 O O . SER A 1 91 ? -10.308 0.206 -8.664 1.00 90.00 91 SER A O 1
ATOM 693 N N . CYS A 1 92 ? -8.318 1.157 -9.063 1.00 92.19 92 CYS A N 1
ATOM 694 C CA . CYS A 1 92 ? -7.649 0.676 -7.851 1.00 92.19 92 CYS A CA 1
ATOM 695 C C . CYS A 1 92 ? -6.756 1.746 -7.213 1.00 92.19 92 CYS A C 1
ATOM 697 O O . CYS A 1 92 ? -6.390 2.736 -7.849 1.00 92.19 92 CYS A O 1
ATOM 699 N N . ARG A 1 93 ? -6.341 1.527 -5.961 1.00 93.44 93 ARG A N 1
ATOM 700 C CA . ARG A 1 93 ? -5.209 2.258 -5.367 1.00 93.44 93 ARG A CA 1
ATOM 701 C C . ARG A 1 93 ? -3.921 1.495 -5.617 1.00 93.44 93 ARG A C 1
ATOM 703 O O . ARG A 1 93 ? -3.928 0.269 -5.650 1.00 93.44 93 ARG A O 1
ATOM 710 N N . VAL A 1 94 ? -2.825 2.220 -5.796 1.00 94.38 94 VAL A N 1
ATOM 711 C CA . VAL A 1 94 ? -1.513 1.630 -6.071 1.00 94.38 94 VAL A CA 1
ATOM 712 C C . VAL A 1 94 ? -0.544 2.069 -4.987 1.00 94.38 94 VAL A C 1
ATOM 714 O O . VAL A 1 94 ? -0.398 3.261 -4.735 1.00 94.38 94 VAL A O 1
ATOM 717 N N . VAL A 1 95 ? 0.112 1.108 -4.349 1.00 94.69 95 VAL A N 1
ATOM 718 C CA . VAL A 1 95 ? 1.294 1.340 -3.521 1.00 94.69 95 VAL A CA 1
ATOM 719 C C . VAL A 1 95 ? 2.513 1.233 -4.416 1.00 94.69 95 VAL A C 1
ATOM 721 O O . VAL A 1 95 ? 2.657 0.254 -5.146 1.00 94.69 95 VAL A O 1
ATOM 724 N N . THR A 1 96 ? 3.403 2.212 -4.344 1.00 94.81 96 THR A N 1
ATOM 725 C CA . THR A 1 96 ? 4.706 2.146 -5.004 1.00 94.81 96 THR A CA 1
ATOM 726 C C . THR A 1 96 ? 5.826 2.090 -3.990 1.00 94.81 96 THR A C 1
ATOM 728 O O . THR A 1 96 ? 5.726 2.737 -2.950 1.00 94.81 96 THR A O 1
ATOM 731 N N . MET A 1 97 ? 6.899 1.383 -4.324 1.00 95.06 97 MET A N 1
ATOM 732 C CA . MET A 1 97 ? 8.129 1.296 -3.534 1.00 95.06 97 MET A CA 1
ATOM 733 C C . MET A 1 97 ? 9.344 1.174 -4.451 1.00 95.06 97 MET A C 1
ATOM 735 O O . MET A 1 97 ? 9.196 0.893 -5.643 1.00 95.06 97 MET A O 1
ATOM 739 N N . ASP A 1 98 ? 10.531 1.387 -3.903 1.00 94.81 98 ASP A N 1
ATOM 740 C CA . ASP A 1 98 ? 11.790 1.107 -4.591 1.00 94.81 98 ASP A CA 1
ATOM 741 C C . ASP A 1 98 ? 12.012 -0.412 -4.736 1.00 94.81 98 ASP A C 1
ATOM 743 O O . ASP A 1 98 ? 11.244 -1.227 -4.221 1.00 94.81 98 ASP A O 1
ATOM 747 N N . GLU A 1 99 ? 13.039 -0.824 -5.484 1.00 93.75 99 GLU A N 1
ATOM 748 C CA . GLU A 1 99 ? 13.292 -2.247 -5.779 1.00 93.75 99 GLU A CA 1
ATOM 749 C C . GLU A 1 99 ? 13.587 -3.079 -4.526 1.00 93.75 99 GLU A C 1
ATOM 751 O O . GLU A 1 99 ? 13.310 -4.276 -4.512 1.00 93.75 99 GLU A O 1
ATOM 756 N N . ASP A 1 100 ? 14.103 -2.444 -3.476 1.00 93.88 100 ASP A N 1
ATOM 757 C CA . ASP A 1 100 ? 14.397 -3.020 -2.161 1.00 93.88 100 ASP A CA 1
ATOM 758 C C . ASP A 1 100 ? 13.228 -2.8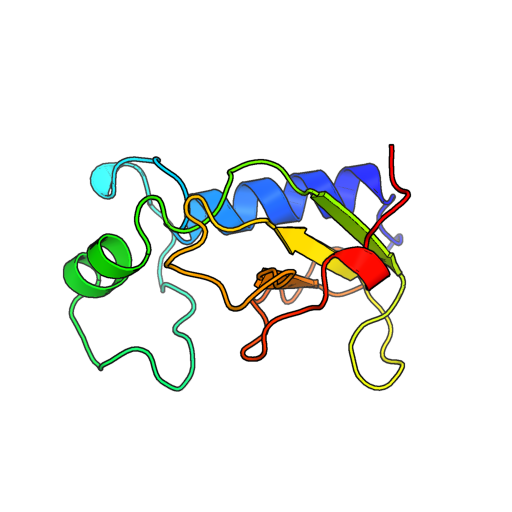95 -1.160 1.00 93.88 100 ASP A C 1
ATOM 760 O O . ASP A 1 100 ? 13.323 -3.375 -0.030 1.00 93.88 100 ASP A O 1
ATOM 764 N N . GLY A 1 101 ? 12.112 -2.279 -1.565 1.00 92.88 101 GLY A N 1
ATOM 765 C CA . GLY A 1 101 ? 10.941 -2.040 -0.720 1.00 92.88 101 GLY A CA 1
ATOM 766 C C . GLY A 1 101 ? 10.975 -0.745 0.088 1.00 92.88 101 GLY A C 1
ATOM 767 O O . GLY A 1 101 ? 10.048 -0.488 0.860 1.00 92.88 101 GLY A O 1
ATOM 768 N N . ALA A 1 102 ? 12.002 0.089 -0.078 1.00 92.19 102 ALA A N 1
ATOM 769 C CA . ALA A 1 102 ? 12.063 1.398 0.555 1.00 92.19 102 ALA A CA 1
ATOM 770 C C . ALA A 1 102 ? 11.080 2.400 -0.081 1.00 92.19 102 ALA A C 1
ATOM 772 O O . ALA A 1 102 ? 10.454 2.148 -1.113 1.00 92.19 102 ALA A O 1
ATOM 773 N N . ASN A 1 103 ? 10.936 3.563 0.564 1.00 90.75 103 ASN A N 1
ATOM 774 C CA . ASN A 1 103 ? 10.185 4.716 0.051 1.00 90.75 103 ASN A CA 1
ATOM 775 C C . ASN A 1 103 ? 8.735 4.401 -0.379 1.00 90.75 103 ASN A C 1
ATOM 777 O O . ASN A 1 103 ? 8.205 4.986 -1.326 1.00 90.75 103 ASN A O 1
ATOM 781 N N . MET A 1 104 ? 8.083 3.493 0.359 1.00 92.56 104 MET A N 1
ATOM 782 C CA . MET A 1 104 ? 6.680 3.132 0.165 1.00 92.56 104 MET A CA 1
ATOM 783 C C . MET A 1 104 ? 5.744 4.337 0.293 1.00 92.56 104 MET A C 1
ATOM 785 O O . MET A 1 104 ? 5.777 5.067 1.286 1.00 92.56 104 MET A O 1
ATOM 789 N N . ARG A 1 105 ? 4.842 4.486 -0.677 1.00 91.81 105 ARG A N 1
ATOM 790 C CA . ARG A 1 105 ? 3.755 5.474 -0.660 1.00 91.81 105 ARG A CA 1
ATOM 791 C C . ARG A 1 105 ? 2.544 4.958 -1.422 1.00 91.81 105 ARG A C 1
ATOM 793 O O . ARG A 1 105 ? 2.692 4.134 -2.322 1.00 91.81 105 ARG A O 1
ATOM 800 N N . ILE A 1 106 ? 1.361 5.480 -1.108 1.00 90.94 106 ILE A N 1
ATOM 801 C CA . ILE A 1 106 ? 0.202 5.308 -1.989 1.00 90.94 106 ILE A CA 1
ATOM 802 C C . ILE A 1 106 ? 0.251 6.393 -3.061 1.00 90.94 106 ILE A C 1
ATOM 804 O O . ILE A 1 106 ? 0.424 7.572 -2.753 1.00 90.94 106 ILE A O 1
ATOM 808 N N . GLU A 1 107 ? 0.109 5.995 -4.319 1.00 89.06 107 GLU A N 1
ATOM 809 C CA . GLU A 1 107 ? -0.006 6.925 -5.432 1.00 89.06 107 GLU A CA 1
ATOM 810 C C . GLU A 1 107 ? -1.296 7.746 -5.314 1.00 89.06 107 GLU A C 1
ATOM 812 O O . GLU A 1 107 ? -2.363 7.258 -4.912 1.00 89.06 107 GLU A O 1
ATOM 817 N N . ARG A 1 108 ? -1.167 9.028 -5.659 1.00 78.06 108 ARG A N 1
ATOM 818 C CA . ARG A 1 108 ? -2.266 9.999 -5.628 1.00 78.06 108 ARG A CA 1
ATOM 819 C C . ARG A 1 108 ? -3.364 9.611 -6.611 1.00 78.06 108 ARG A C 1
ATOM 821 O O . ARG A 1 108 ? -4.549 9.696 -6.301 1.00 78.06 108 ARG A O 1
ATOM 828 N N . ASP A 1 109 ? -2.951 9.230 -7.810 1.00 80.75 109 ASP A N 1
ATOM 829 C CA . ASP A 1 109 ? -3.869 8.895 -8.882 1.00 80.75 109 ASP A CA 1
ATOM 830 C C . ASP A 1 109 ? -4.291 7.433 -8.775 1.00 80.75 109 ASP A C 1
ATOM 832 O O . ASP A 1 109 ? -3.519 6.560 -8.371 1.00 80.75 109 ASP A O 1
ATOM 836 N N . GLN A 1 110 ? -5.530 7.165 -9.173 1.00 80.56 110 GLN A N 1
ATOM 837 C CA . GLN A 1 110 ? -6.032 5.800 -9.237 1.00 80.56 110 GLN A CA 1
ATOM 838 C C . GLN A 1 110 ? -5.331 5.042 -10.372 1.00 80.56 110 GLN A C 1
ATOM 840 O O . GLN A 1 110 ? -5.015 5.610 -11.421 1.00 80.56 110 GLN A O 1
ATOM 845 N N . GLY A 1 111 ? -5.076 3.759 -10.141 1.00 83.75 111 GLY A N 1
ATOM 846 C CA . GLY A 1 111 ? -4.649 2.825 -11.173 1.00 83.75 111 GLY A CA 1
ATOM 847 C C . GLY A 1 111 ? -5.845 2.221 -11.904 1.00 83.75 111 GLY A C 1
ATOM 848 O O . GLY A 1 111 ? -6.980 2.299 -11.432 1.00 83.75 111 GLY A O 1
ATOM 849 N N . ASP A 1 112 ? -5.559 1.591 -13.038 1.00 86.75 112 ASP A N 1
ATOM 850 C CA . ASP A 1 112 ? -6.502 0.765 -13.788 1.00 86.75 112 ASP A CA 1
ATOM 851 C C . ASP A 1 112 ? -6.286 -0.701 -13.398 1.00 86.75 112 ASP A C 1
ATOM 853 O O . ASP A 1 112 ? -5.169 -1.212 -13.514 1.00 86.75 112 ASP A O 1
ATOM 857 N N . ARG A 1 113 ? -7.325 -1.385 -12.914 1.00 87.19 113 ARG A N 1
ATOM 858 C CA . ARG A 1 113 ? -7.218 -2.783 -12.479 1.00 87.19 113 ARG A CA 1
ATOM 859 C C . ARG A 1 113 ? -6.826 -3.704 -13.621 1.00 87.19 113 ARG A C 1
ATOM 861 O O . ARG A 1 113 ? -6.068 -4.635 -13.370 1.00 87.19 113 ARG A O 1
ATOM 868 N N . SER A 1 114 ? -7.261 -3.434 -14.851 1.00 85.75 114 SER A N 1
ATOM 869 C CA . SER A 1 114 ? -6.900 -4.228 -16.029 1.00 85.75 114 SER A CA 1
ATOM 870 C C . SER A 1 114 ? -5.395 -4.194 -16.312 1.00 85.75 114 SER A C 1
ATOM 872 O O . SER A 1 114 ? -4.811 -5.206 -16.702 1.00 85.75 114 SER A O 1
ATOM 874 N N . TYR A 1 115 ? -4.723 -3.079 -15.997 1.00 85.00 115 TYR A N 1
ATOM 875 C CA . TYR A 1 115 ? -3.265 -2.999 -16.056 1.00 85.00 115 TYR A CA 1
ATOM 876 C C . TYR A 1 115 ? -2.613 -3.978 -15.074 1.00 85.00 115 TYR A C 1
ATOM 878 O O . TYR A 1 115 ? -1.548 -4.516 -15.349 1.00 85.00 115 TYR A O 1
ATOM 886 N N . PHE A 1 116 ? -3.259 -4.279 -13.951 1.00 85.25 116 PHE A N 1
ATOM 887 C CA . PHE A 1 116 ? -2.794 -5.246 -12.958 1.00 85.25 116 PHE A CA 1
ATOM 888 C C . PHE A 1 116 ? -3.520 -6.600 -13.043 1.00 85.25 116 PHE A C 1
ATOM 890 O O . PHE A 1 116 ? -3.320 -7.435 -12.166 1.00 85.25 116 PHE A O 1
ATOM 897 N N . ALA A 1 117 ? -4.342 -6.846 -14.068 1.00 69.25 117 ALA A N 1
ATOM 898 C CA . ALA A 1 117 ? -5.056 -8.108 -14.241 1.00 69.25 117 ALA A CA 1
ATOM 899 C C . ALA A 1 117 ? -4.134 -9.203 -14.808 1.00 69.25 117 ALA A C 1
ATOM 901 O O . ALA A 1 117 ? -3.202 -8.917 -15.562 1.00 69.25 117 ALA A O 1
ATOM 902 N N . GLY A 1 118 ? -4.411 -10.463 -14.451 1.00 56.41 118 GLY A N 1
ATOM 903 C CA . GLY A 1 118 ? -3.649 -11.637 -14.903 1.00 56.41 118 GLY A CA 1
ATOM 904 C C . GLY A 1 118 ? -2.538 -12.106 -13.958 1.00 56.41 118 GLY A C 1
ATOM 905 O O . GLY A 1 118 ? -1.778 -12.998 -14.323 1.00 56.41 118 GLY A O 1
ATOM 906 N N . PHE A 1 119 ? -2.446 -11.540 -12.753 1.00 53.41 119 PHE A N 1
ATOM 907 C CA . PHE A 1 119 ? -1.539 -12.010 -11.707 1.00 53.41 119 PHE A CA 1
ATOM 908 C C . PHE A 1 119 ? -2.301 -12.919 -10.733 1.00 53.41 119 PHE A C 1
ATOM 910 O O . 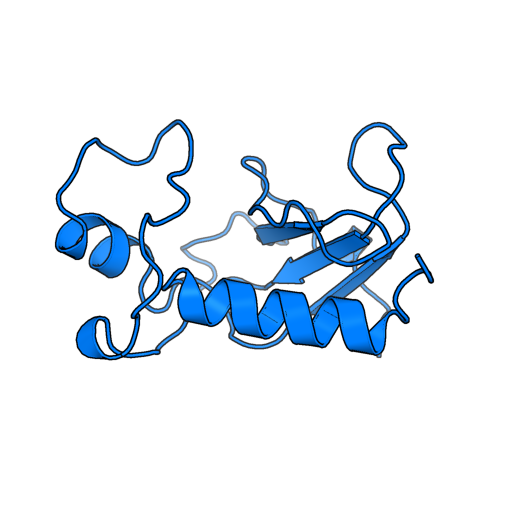PHE A 1 119 ? -3.007 -12.423 -9.854 1.00 53.41 119 PHE A O 1
ATOM 917 N N . TYR A 1 120 ? -2.159 -14.236 -10.913 1.00 42.81 120 TYR A N 1
ATOM 918 C CA . TYR A 1 120 ? -2.623 -15.284 -9.996 1.00 42.81 120 TYR A CA 1
ATOM 919 C C . TYR A 1 120 ? -1.450 -16.188 -9.625 1.00 42.81 120 TYR A C 1
ATOM 921 O O . TYR A 1 120 ? -0.666 -16.514 -10.547 1.00 42.81 120 TYR A O 1
#

Radius of gyration: 13.85 Å; chains: 1; bounding box: 40×34×34 Å